Protein AF-A0A5K0WQ92-F1 (afdb_monomer)

Secondary structure (DSSP, 8-state):
-PPPSSSPPPGGG---TT------EEE-GGG-B-SSHHHHHHHHHHHHHHPPTTSPPP-EEEE---TT-B--SSSS-B-TTBEEEE-

Foldseek 3Di:
DDDWDDDDADVVQVDDPPDDDDAAFPDWLVPDFDPGPNVLSVVQVVQQVPADVPRDGFPHKDFFQDQCADDDPDDDTGHHRRITGGD

Structure (mmCIF, N/CA/C/O backbone):
data_AF-A0A5K0WQ92-F1
#
_entry.id   AF-A0A5K0WQ92-F1
#
loop_
_atom_site.group_PDB
_atom_site.id
_atom_site.type_symbol
_atom_site.label_atom_id
_atom_site.label_alt_id
_atom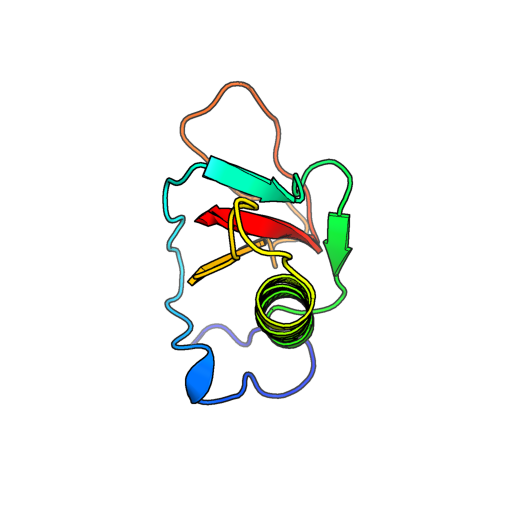_site.label_comp_id
_atom_site.label_asym_id
_atom_site.label_entity_id
_atom_site.label_seq_id
_atom_site.pdbx_PDB_ins_code
_atom_site.Cartn_x
_atom_site.Cartn_y
_atom_site.Cartn_z
_atom_site.occupancy
_atom_site.B_iso_or_equiv
_atom_site.auth_seq_id
_atom_site.auth_comp_id
_atom_site.auth_asym_id
_atom_site.auth_atom_id
_atom_site.pdbx_PDB_model_num
ATOM 1 N N . ASN A 1 1 ? -1.985 -14.184 -16.726 1.00 46.81 1 ASN A N 1
ATOM 2 C CA . ASN A 1 1 ? -1.653 -14.361 -15.299 1.00 46.81 1 ASN A CA 1
ATOM 3 C C . ASN A 1 1 ? -0.276 -13.802 -15.029 1.00 46.81 1 ASN A C 1
ATOM 5 O O . ASN A 1 1 ? 0.703 -14.445 -15.385 1.00 46.81 1 ASN A O 1
ATOM 9 N N . GLN A 1 2 ? -0.202 -12.604 -14.454 1.00 56.81 2 GLN A N 1
ATOM 10 C CA . GLN A 1 2 ? 1.049 -12.076 -13.922 1.00 56.81 2 GLN A CA 1
ATOM 11 C C . GLN A 1 2 ? 1.275 -12.724 -12.549 1.00 56.81 2 GLN A C 1
ATOM 13 O O . GLN A 1 2 ? 0.361 -12.766 -11.727 1.00 56.81 2 GLN A O 1
ATOM 18 N N . ILE A 1 3 ? 2.447 -13.318 -12.334 1.00 65.88 3 ILE A N 1
ATOM 19 C CA . ILE A 1 3 ? 2.811 -13.891 -11.034 1.00 65.88 3 ILE A CA 1
ATOM 20 C C . ILE A 1 3 ? 3.250 -12.724 -10.150 1.00 65.88 3 ILE A C 1
ATOM 22 O O . ILE A 1 3 ? 4.210 -12.038 -10.492 1.00 65.88 3 ILE A O 1
ATOM 26 N N . ILE A 1 4 ? 2.547 -12.487 -9.040 1.00 69.75 4 ILE A N 1
ATOM 27 C CA . ILE A 1 4 ? 2.976 -11.518 -8.025 1.00 69.75 4 ILE A CA 1
ATOM 28 C C . ILE A 1 4 ? 4.039 -12.210 -7.157 1.00 69.75 4 ILE A C 1
ATOM 30 O O . ILE A 1 4 ? 3.733 -13.260 -6.584 1.00 69.75 4 ILE A O 1
ATOM 34 N N . PRO A 1 5 ? 5.273 -11.683 -7.066 1.00 76.69 5 PRO A N 1
ATOM 35 C CA . PRO A 1 5 ? 6.320 -12.278 -6.241 1.00 76.69 5 PRO A CA 1
ATOM 36 C C . PRO A 1 5 ? 5.947 -12.322 -4.751 1.00 76.69 5 PRO A C 1
ATOM 38 O O . PRO A 1 5 ? 5.243 -11.448 -4.241 1.00 76.69 5 PRO A O 1
ATOM 41 N N . GLY A 1 6 ? 6.470 -13.326 -4.045 1.00 84.75 6 GLY A N 1
ATOM 42 C CA . GLY A 1 6 ? 6.296 -13.498 -2.602 1.00 84.75 6 GLY A CA 1
ATOM 43 C C . GLY A 1 6 ? 5.349 -14.635 -2.217 1.00 84.75 6 GLY A C 1
ATOM 44 O O . GLY A 1 6 ? 5.041 -15.524 -3.013 1.00 84.75 6 GLY A O 1
ATOM 45 N N . ARG A 1 7 ? 4.925 -14.642 -0.948 1.00 89.44 7 ARG A N 1
ATOM 46 C CA . ARG A 1 7 ? 3.986 -15.648 -0.428 1.00 89.44 7 ARG A CA 1
ATOM 47 C C . ARG A 1 7 ? 2.587 -15.462 -1.038 1.00 89.44 7 ARG A C 1
ATOM 49 O O . ARG A 1 7 ? 2.240 -14.338 -1.405 1.00 89.44 7 ARG A O 1
ATOM 56 N N . PRO A 1 8 ? 1.751 -16.516 -1.084 1.00 91.81 8 PRO A N 1
ATOM 57 C CA . PRO A 1 8 ? 0.373 -16.393 -1.545 1.00 91.81 8 PRO A CA 1
ATOM 58 C C . PRO A 1 8 ? -0.383 -15.305 -0.782 1.00 91.81 8 PRO A C 1
ATOM 60 O O . PRO A 1 8 ? -0.284 -15.210 0.446 1.00 91.81 8 PRO A O 1
ATOM 63 N N . ILE A 1 9 ? -1.140 -14.495 -1.519 1.00 93.50 9 ILE A N 1
ATOM 64 C CA . ILE A 1 9 ? -1.977 -13.450 -0.937 1.00 93.50 9 ILE A CA 1
ATOM 65 C C . ILE A 1 9 ? -3.182 -14.122 -0.260 1.00 93.50 9 ILE A C 1
ATOM 67 O O . ILE A 1 9 ? -3.884 -14.894 -0.920 1.00 93.50 9 ILE A O 1
ATOM 71 N N . PRO A 1 10 ? -3.431 -13.857 1.035 1.00 92.50 10 PRO A N 1
ATOM 72 C CA . PRO A 1 10 ? -4.610 -14.374 1.722 1.00 92.50 10 PRO A CA 1
ATOM 73 C C . PRO A 1 10 ? -5.926 -13.937 1.036 1.00 92.50 10 PRO A C 1
ATOM 75 O O . PRO A 1 10 ? -6.010 -12.793 0.580 1.00 92.50 10 PRO A O 1
ATOM 78 N N . PRO A 1 11 ? -6.963 -14.794 0.946 1.00 93.38 11 PRO A N 1
ATOM 79 C CA . PRO A 1 11 ? -8.226 -14.452 0.282 1.00 93.38 11 PRO A CA 1
ATOM 80 C C . PRO A 1 11 ? -8.925 -13.207 0.844 1.00 93.38 11 PRO A C 1
ATOM 82 O O . PRO A 1 11 ? -9.527 -12.451 0.085 1.00 93.38 11 PRO A O 1
ATOM 85 N N . GLU A 1 12 ? -8.809 -12.962 2.150 1.00 94.50 12 GLU A N 1
ATOM 86 C CA . GLU A 1 12 ? -9.358 -11.784 2.833 1.00 94.50 12 GLU A CA 1
ATOM 87 C C . GLU A 1 12 ? -8.741 -10.458 2.368 1.00 94.50 12 GLU A C 1
ATOM 89 O O . GLU A 1 12 ? -9.271 -9.390 2.662 1.00 94.50 12 GLU A O 1
ATOM 94 N N . CYS A 1 13 ? -7.620 -10.509 1.647 1.00 95.31 13 CYS A N 1
ATOM 95 C CA . CYS A 1 13 ? -6.973 -9.325 1.103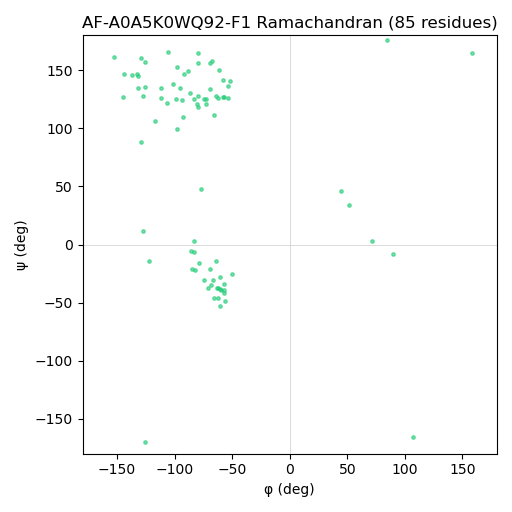 1.00 95.31 13 CYS A CA 1
ATOM 96 C C . CYS A 1 13 ? -7.647 -8.803 -0.166 1.00 95.31 13 CYS A C 1
ATOM 98 O O . CYS A 1 13 ? -7.338 -7.678 -0.553 1.00 95.31 13 CYS A O 1
ATOM 100 N N . HIS A 1 14 ? -8.498 -9.609 -0.820 1.00 95.00 14 HIS A N 1
ATOM 101 C CA . HIS A 1 14 ? -9.253 -9.239 -2.023 1.00 95.00 14 HIS A CA 1
ATOM 102 C C . HIS A 1 14 ? -8.411 -8.493 -3.077 1.00 95.00 14 HIS A C 1
ATOM 104 O O . HIS A 1 14 ? -8.819 -7.456 -3.593 1.00 95.00 14 HIS A O 1
ATOM 110 N N . ALA A 1 15 ? -7.206 -8.999 -3.361 1.00 94.81 15 ALA A N 1
ATOM 111 C CA . ALA A 1 15 ? -6.275 -8.331 -4.262 1.00 94.81 15 ALA A CA 1
ATOM 112 C C . ALA A 1 15 ? -6.827 -8.260 -5.691 1.00 94.81 15 ALA A C 1
ATOM 114 O O . ALA A 1 15 ? -7.150 -9.292 -6.280 1.00 94.81 15 ALA A O 1
ATOM 115 N N . GLU A 1 16 ? -6.838 -7.052 -6.249 1.00 95.62 16 GLU A N 1
ATOM 116 C CA . GLU A 1 16 ? -7.140 -6.792 -7.654 1.00 95.62 16 GLU A CA 1
ATOM 117 C C . GLU A 1 16 ? -5.875 -6.293 -8.360 1.00 95.62 16 GLU A C 1
ATOM 119 O O . GLU A 1 16 ? -5.133 -5.468 -7.821 1.00 95.62 16 GLU A O 1
ATOM 124 N N . GLN A 1 17 ? -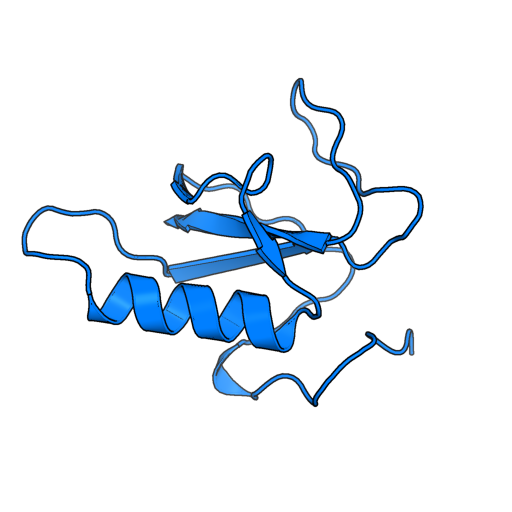5.589 -6.829 -9.548 1.00 93.25 17 GLN A N 1
ATOM 125 C CA . GLN A 1 17 ? -4.378 -6.467 -10.286 1.00 93.25 17 GLN A CA 1
ATOM 126 C C . GLN A 1 17 ? -4.568 -5.137 -11.014 1.00 93.25 17 GLN A C 1
ATOM 128 O O . GLN A 1 17 ? -5.686 -4.720 -11.304 1.00 93.25 17 GLN A O 1
ATOM 133 N N . HIS A 1 18 ? -3.450 -4.461 -11.298 1.00 93.31 18 HIS A N 1
ATOM 134 C CA . HIS A 1 18 ? -3.426 -3.208 -12.071 1.00 93.31 18 HIS A CA 1
ATOM 135 C C . HIS A 1 18 ? -4.397 -2.138 -11.548 1.00 93.31 18 HIS A C 1
ATOM 137 O O . HIS A 1 18 ? -4.946 -1.363 -12.326 1.00 93.31 18 HIS A O 1
ATOM 143 N N . THR A 1 19 ? -4.597 -2.105 -10.230 1.00 95.00 19 THR A N 1
ATOM 144 C CA . THR A 1 19 ? -5.553 -1.217 -9.574 1.00 95.00 19 THR A CA 1
ATOM 145 C C . THR A 1 19 ? -4.865 -0.433 -8.466 1.00 95.00 19 THR A C 1
ATOM 147 O O . THR A 1 19 ? -4.223 -1.014 -7.591 1.00 95.00 19 THR A O 1
ATOM 150 N N . ASP A 1 20 ? -5.022 0.888 -8.507 1.00 95.69 20 ASP A N 1
ATOM 151 C CA . ASP A 1 20 ? -4.707 1.794 -7.407 1.00 95.69 20 ASP A CA 1
ATOM 152 C C . ASP A 1 20 ? -6.020 2.373 -6.876 1.00 95.69 20 ASP A C 1
ATOM 154 O O . ASP A 1 20 ? -6.839 2.896 -7.634 1.00 95.69 20 ASP A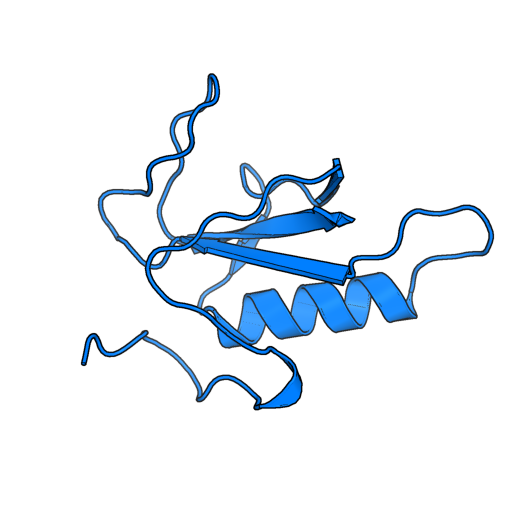 O 1
ATOM 158 N N . TYR A 1 21 ? -6.235 2.224 -5.574 1.00 96.06 21 TYR A N 1
ATOM 159 C CA . TYR A 1 21 ? -7.411 2.731 -4.883 1.00 96.06 21 TYR A CA 1
ATOM 160 C C . TYR A 1 21 ? -7.062 4.053 -4.213 1.00 96.06 21 TYR A C 1
ATOM 162 O O . TYR A 1 21 ? -6.128 4.100 -3.413 1.00 96.06 21 TYR A O 1
ATOM 170 N N . ASP A 1 22 ? -7.820 5.113 -4.490 1.00 94.50 22 ASP A N 1
ATOM 171 C CA . ASP A 1 22 ? -7.696 6.374 -3.755 1.00 94.50 22 ASP A CA 1
ATOM 172 C C . ASP A 1 22 ? -8.157 6.215 -2.291 1.00 94.50 22 ASP A C 1
ATOM 174 O O . ASP A 1 22 ? -8.892 5.285 -1.952 1.00 94.50 22 ASP A O 1
ATOM 178 N N . GLY A 1 23 ? -7.699 7.103 -1.411 1.00 95.00 23 GLY A N 1
ATOM 179 C CA . GLY A 1 23 ? -8.049 7.086 0.008 1.00 95.00 23 GLY A CA 1
ATOM 180 C C . GLY A 1 23 ? -7.050 7.830 0.886 1.00 95.00 23 GLY A C 1
ATOM 181 O O . GLY A 1 23 ? -5.914 8.116 0.493 1.00 95.00 23 GLY A O 1
ATOM 182 N N . ALA A 1 24 ? -7.458 8.123 2.120 1.00 96.62 24 ALA A N 1
ATOM 183 C CA . ALA A 1 24 ? -6.595 8.824 3.061 1.00 96.62 24 ALA A CA 1
ATOM 184 C C . ALA A 1 24 ? -5.482 7.887 3.545 1.00 96.62 24 ALA A C 1
ATOM 186 O O . ALA A 1 24 ? -5.749 6.848 4.150 1.00 96.62 24 ALA A O 1
ATOM 187 N N . ALA A 1 25 ? -4.219 8.254 3.317 1.00 96.69 25 ALA A N 1
ATOM 188 C CA . ALA A 1 25 ? -3.090 7.444 3.757 1.00 96.69 25 ALA A CA 1
ATOM 189 C C . ALA A 1 25 ? -3.015 7.387 5.295 1.00 96.69 25 ALA A C 1
ATOM 191 O O . ALA A 1 25 ? -2.655 8.362 5.956 1.00 96.69 25 ALA A O 1
ATOM 192 N N . VAL A 1 26 ? -3.277 6.210 5.871 1.00 97.62 26 VAL A N 1
ATOM 193 C CA . VAL A 1 26 ? -2.973 5.915 7.282 1.00 97.62 26 VAL A CA 1
ATOM 194 C C . VAL A 1 26 ? -1.508 5.511 7.463 1.00 97.62 26 VAL A C 1
ATOM 196 O O . VAL A 1 26 ? -0.936 5.653 8.547 1.00 97.62 26 VAL A O 1
ATOM 199 N N . ARG A 1 27 ? -0.867 5.045 6.383 1.00 97.94 27 ARG A N 1
ATOM 200 C CA . ARG A 1 27 ? 0.588 4.931 6.262 1.00 97.94 27 ARG A CA 1
ATOM 201 C C . ARG A 1 27 ? 1.009 5.229 4.824 1.00 97.94 27 ARG A C 1
ATOM 203 O O . ARG A 1 27 ? 0.518 4.604 3.889 1.00 97.94 27 ARG A O 1
ATOM 210 N N . TRP A 1 28 ? 1.943 6.162 4.675 1.00 97.69 28 TRP A N 1
ATOM 211 C CA . TRP A 1 28 ? 2.470 6.603 3.384 1.00 97.69 28 TRP A CA 1
ATOM 212 C C . TRP A 1 28 ? 3.421 5.568 2.781 1.00 97.69 28 TRP A C 1
ATOM 214 O O . TRP A 1 28 ? 4.414 5.210 3.423 1.00 97.69 28 TRP A O 1
ATOM 224 N N . GLY A 1 29 ? 3.150 5.141 1.545 1.00 98.00 29 GLY A N 1
ATOM 225 C CA . GLY A 1 29 ? 3.957 4.140 0.841 1.00 98.00 29 GLY A CA 1
ATOM 226 C C . GLY A 1 29 ? 5.365 4.618 0.499 1.00 98.00 29 GLY A C 1
ATOM 227 O O . GLY A 1 29 ? 6.291 3.825 0.626 1.00 98.00 29 GLY A O 1
ATOM 228 N N . LEU A 1 30 ? 5.555 5.926 0.259 1.00 97.50 30 LEU A N 1
ATOM 229 C CA . LEU A 1 30 ? 6.864 6.565 -0.001 1.00 97.50 30 LEU A CA 1
ATOM 230 C C . LEU A 1 30 ? 7.952 6.224 1.035 1.00 97.50 30 LEU A C 1
ATOM 232 O O . LEU A 1 30 ? 9.144 6.338 0.765 1.00 97.50 30 LEU A O 1
ATOM 236 N N . THR A 1 31 ? 7.547 5.870 2.259 1.00 97.69 31 THR A N 1
ATOM 237 C CA . THR A 1 31 ? 8.456 5.490 3.356 1.00 97.69 31 THR A CA 1
ATOM 238 C C . THR A 1 31 ? 8.089 4.147 3.989 1.00 97.69 31 THR A C 1
ATOM 240 O O . THR A 1 31 ? 8.599 3.789 5.054 1.00 97.69 31 THR A O 1
ATOM 243 N N . HIS A 1 32 ? 7.187 3.389 3.365 1.00 98.50 32 HIS A N 1
ATOM 244 C CA . HIS A 1 32 ? 6.704 2.113 3.868 1.00 98.50 32 HIS A CA 1
ATOM 245 C C . HIS A 1 32 ? 6.811 1.042 2.788 1.00 98.50 32 HIS A C 1
ATOM 247 O O . HIS A 1 32 ? 5.866 0.795 2.047 1.00 98.50 32 HIS A O 1
ATOM 253 N N . HIS A 1 33 ? 7.968 0.384 2.727 1.00 98.25 33 HIS A N 1
ATOM 254 C CA . HIS A 1 33 ? 8.204 -0.706 1.784 1.00 98.25 33 HIS A CA 1
ATOM 255 C C . HIS A 1 33 ? 7.868 -2.079 2.378 1.00 98.25 33 HIS A C 1
ATOM 257 O O . HIS A 1 33 ? 8.034 -2.315 3.585 1.00 98.25 33 HIS A O 1
ATOM 263 N N . LYS A 1 34 ? 7.396 -2.988 1.518 1.00 97.94 34 LYS A N 1
ATOM 264 C CA . LYS A 1 34 ? 7.146 -4.402 1.827 1.00 97.94 34 LYS A CA 1
ATOM 265 C C . LYS A 1 34 ? 7.637 -5.311 0.704 1.00 97.94 34 LYS A C 1
ATOM 267 O O . LYS A 1 34 ? 7.515 -4.990 -0.470 1.00 97.94 34 LYS A O 1
ATOM 272 N N . GLU A 1 35 ? 8.122 -6.491 1.068 1.00 95.56 35 GLU A N 1
ATOM 273 C CA . GLU 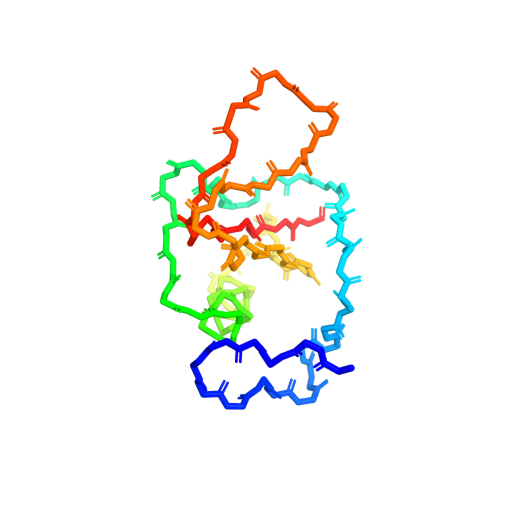A 1 35 ? 8.684 -7.444 0.100 1.00 95.56 35 GLU A CA 1
ATOM 274 C C . GLU A 1 35 ? 7.633 -8.055 -0.836 1.00 95.56 35 GLU A C 1
ATOM 276 O O . GLU A 1 35 ? 7.974 -8.562 -1.901 1.00 95.56 35 GLU A O 1
ATOM 281 N N . SER A 1 36 ? 6.353 -8.034 -0.447 1.00 96.38 36 SER A N 1
ATOM 282 C CA . SER A 1 36 ? 5.272 -8.605 -1.247 1.00 96.38 36 SER A CA 1
ATOM 283 C C . SER A 1 36 ? 3.919 -7.939 -0.998 1.00 96.38 36 SER A C 1
ATOM 285 O O . SER A 1 36 ? 3.673 -7.338 0.054 1.00 96.38 36 SER A O 1
ATOM 287 N N . ALA A 1 37 ? 2.992 -8.138 -1.940 1.00 97.31 37 ALA A N 1
ATOM 288 C CA . ALA A 1 37 ? 1.593 -7.733 -1.802 1.00 97.31 37 ALA A CA 1
ATOM 289 C C . ALA A 1 37 ? 0.927 -8.359 -0.563 1.00 97.31 37 ALA A C 1
ATOM 291 O O . ALA A 1 37 ? 0.194 -7.691 0.164 1.00 97.31 37 ALA A O 1
ATOM 292 N N . ALA A 1 38 ? 1.235 -9.626 -0.271 1.00 97.00 38 ALA A N 1
ATOM 293 C CA . ALA A 1 38 ? 0.710 -10.317 0.901 1.00 97.00 38 ALA A CA 1
ATOM 294 C C . ALA A 1 38 ? 1.180 -9.661 2.213 1.00 97.00 38 ALA A C 1
ATOM 296 O O . ALA A 1 38 ? 0.411 -9.560 3.171 1.00 97.00 38 ALA A O 1
ATOM 297 N N . ASP A 1 39 ? 2.422 -9.176 2.268 1.00 97.75 39 ASP A N 1
ATOM 298 C CA . ASP A 1 39 ? 2.956 -8.482 3.445 1.00 97.75 39 ASP A CA 1
ATOM 299 C C . ASP A 1 39 ? 2.398 -7.066 3.589 1.00 97.75 39 ASP A C 1
ATOM 301 O O . ASP A 1 39 ? 2.210 -6.595 4.714 1.00 97.75 39 ASP A O 1
ATOM 305 N N . CYS A 1 40 ? 2.078 -6.407 2.472 1.00 98.31 40 CYS A N 1
ATOM 306 C CA . CYS A 1 40 ? 1.358 -5.139 2.493 1.00 98.31 40 CYS A CA 1
ATOM 307 C C . CYS A 1 40 ? -0.073 -5.302 3.024 1.00 98.31 40 CYS A C 1
ATOM 309 O O . CYS A 1 40 ? -0.475 -4.586 3.945 1.00 98.31 40 CYS A O 1
ATOM 311 N N . CYS A 1 41 ? -0.803 -6.315 2.550 1.00 98.31 41 CYS A N 1
ATOM 312 C CA . CYS A 1 41 ? -2.109 -6.664 3.106 1.00 98.31 41 CYS A CA 1
ATOM 313 C C . CYS A 1 41 ? -2.034 -6.945 4.615 1.00 98.31 41 CYS A C 1
ATOM 315 O O . CYS A 1 41 ? -2.803 -6.384 5.396 1.00 98.31 41 CYS A O 1
ATOM 317 N N . GLN A 1 42 ? -1.074 -7.766 5.057 1.00 98.25 42 GLN A N 1
ATOM 318 C CA . GLN A 1 42 ? -0.920 -8.059 6.484 1.00 98.25 42 GLN A CA 1
ATOM 319 C C . GLN A 1 42 ? -0.649 -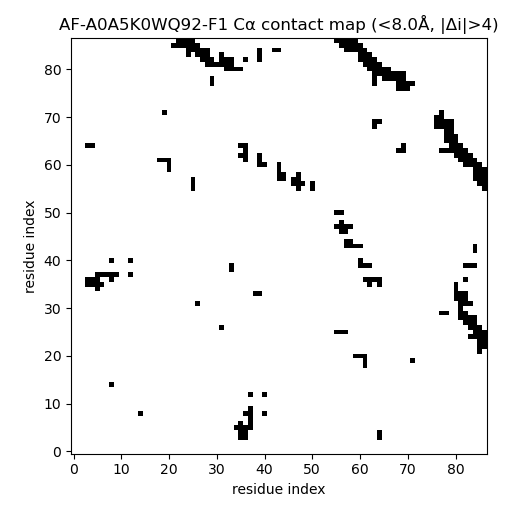6.789 7.300 1.00 98.25 42 GLN A C 1
ATOM 321 O O . GLN A 1 42 ? -1.206 -6.622 8.384 1.00 98.25 42 GLN A O 1
ATOM 326 N N . ALA A 1 43 ? 0.153 -5.863 6.769 1.00 98.38 43 ALA A N 1
ATOM 327 C CA . ALA A 1 43 ? 0.406 -4.583 7.417 1.00 98.38 43 ALA A CA 1
ATOM 328 C C . ALA A 1 43 ? -0.871 -3.736 7.561 1.00 98.38 43 ALA A C 1
ATOM 330 O O . ALA A 1 43 ? -1.054 -3.114 8.611 1.00 98.38 43 ALA A O 1
ATOM 331 N N . CYS A 1 44 ? -1.767 -3.760 6.568 1.00 98.62 44 CYS A N 1
ATOM 332 C CA . CYS A 1 44 ? -3.086 -3.128 6.648 1.00 98.62 44 CYS A CA 1
ATOM 333 C C . CYS A 1 44 ? -3.926 -3.725 7.779 1.00 98.62 44 CYS A C 1
ATOM 335 O O . CYS A 1 44 ? -4.372 -3.002 8.670 1.00 98.62 44 CYS A O 1
ATOM 337 N N . LEU A 1 45 ? -4.065 -5.055 7.797 1.00 98.31 45 LEU A N 1
ATOM 338 C CA . LEU A 1 45 ? -4.817 -5.776 8.827 1.00 98.31 45 LEU A CA 1
ATOM 339 C C . LEU A 1 45 ? -4.275 -5.482 10.233 1.00 98.31 45 LEU A C 1
ATOM 341 O O . LEU A 1 45 ? -5.040 -5.263 11.174 1.00 98.31 45 LEU A O 1
ATOM 345 N N . ASP A 1 46 ? -2.954 -5.441 10.385 1.00 98.25 46 ASP A N 1
ATOM 346 C CA . ASP A 1 46 ? -2.309 -5.154 11.662 1.00 98.25 46 ASP A CA 1
ATOM 347 C C . ASP A 1 46 ? -2.462 -3.685 12.082 1.00 98.25 46 ASP A C 1
ATOM 349 O O . ASP A 1 46 ? -2.630 -3.400 13.270 1.00 98.25 46 ASP A O 1
ATOM 353 N N . GLN A 1 47 ? -2.405 -2.736 11.139 1.00 97.94 47 GLN A N 1
ATOM 354 C CA . GLN A 1 47 ? -2.678 -1.323 11.419 1.00 97.94 47 GLN A CA 1
ATOM 355 C C . GLN A 1 47 ? -4.127 -1.155 11.888 1.00 97.94 47 GLN A C 1
ATOM 357 O O . GLN A 1 47 ? -4.348 -0.550 12.938 1.00 97.94 47 GLN A O 1
ATOM 362 N N . ALA A 1 48 ? -5.084 -1.776 11.195 1.00 97.88 48 ALA A N 1
ATOM 363 C CA . ALA A 1 48 ? -6.502 -1.705 11.531 1.00 97.88 48 ALA A CA 1
ATOM 364 C C . ALA A 1 48 ? -6.804 -2.262 12.933 1.00 97.88 48 ALA A C 1
ATOM 366 O O . ALA A 1 48 ? -7.625 -1.699 13.660 1.00 97.88 48 ALA A O 1
ATOM 367 N N . LYS A 1 49 ? -6.117 -3.343 13.336 1.00 98.00 49 LYS A N 1
ATOM 368 C CA . LYS A 1 49 ? -6.216 -3.936 14.684 1.00 98.00 49 LYS A CA 1
ATOM 369 C C . LYS A 1 49 ? -5.627 -3.044 15.779 1.00 98.00 49 LYS A C 1
ATOM 371 O O . LYS A 1 49 ? -6.126 -3.065 16.900 1.00 98.00 49 LYS A O 1
ATOM 376 N N . ARG A 1 50 ? -4.554 -2.302 15.482 1.00 97.56 50 ARG A N 1
ATOM 377 C CA . ARG A 1 50 ? -3.857 -1.436 16.453 1.00 97.56 50 ARG A CA 1
ATOM 378 C C . ARG A 1 50 ? -4.475 -0.047 16.597 1.00 97.56 50 ARG A C 1
ATOM 380 O O . ARG A 1 50 ? -4.214 0.606 17.605 1.00 97.56 50 ARG A O 1
ATOM 387 N N . ALA A 1 51 ? -5.245 0.397 15.608 1.00 97.50 51 ALA A N 1
ATOM 388 C CA . ALA A 1 51 ? -5.875 1.709 15.605 1.00 97.50 51 ALA A CA 1
ATOM 389 C C . ALA A 1 51 ? -6.781 1.906 16.832 1.00 97.50 51 ALA A C 1
ATOM 391 O O . ALA A 1 51 ? -7.673 1.097 17.119 1.00 97.50 51 ALA A O 1
ATOM 392 N N . LYS A 1 52 ? -6.546 3.000 17.553 1.00 97.25 52 LYS A N 1
ATOM 393 C CA . LYS A 1 52 ? -7.286 3.389 18.759 1.00 97.25 52 LYS A CA 1
ATOM 394 C C . LYS A 1 52 ? -8.625 4.045 18.399 1.00 97.25 52 LYS A C 1
ATOM 396 O O . LYS A 1 52 ? -8.829 4.458 17.256 1.00 97.25 52 LYS A O 1
ATOM 401 N N . PRO A 1 53 ? -9.558 4.184 19.359 1.00 96.88 53 PRO A N 1
ATOM 402 C CA . PRO A 1 53 ? -10.772 4.965 19.140 1.00 96.88 53 PRO A CA 1
ATOM 403 C C . PRO A 1 53 ? -10.447 6.385 18.654 1.00 96.88 53 PRO A C 1
ATOM 405 O O . PRO A 1 53 ? -9.670 7.093 19.288 1.00 96.88 53 PRO A O 1
ATOM 408 N N . GLY A 1 54 ? -11.038 6.781 17.524 1.00 95.06 54 GLY A N 1
ATOM 409 C CA . GLY A 1 54 ? -10.802 8.079 16.882 1.00 95.06 54 GLY A CA 1
ATOM 410 C C . GLY A 1 54 ? -9.656 8.111 15.862 1.00 95.06 54 GLY A C 1
ATOM 411 O O . GLY A 1 54 ? -9.528 9.104 15.153 1.00 95.06 54 GLY A O 1
ATOM 412 N N . GLU A 1 55 ? -8.854 7.049 15.738 1.00 95.88 55 GLU A N 1
ATOM 413 C CA . GLU A 1 55 ? -7.836 6.933 14.685 1.00 95.88 55 GLU A CA 1
ATOM 414 C C . GLU A 1 55 ? -8.417 6.310 13.406 1.00 95.88 55 GLU A C 1
ATOM 416 O O . GLU A 1 55 ? -9.314 5.461 13.447 1.00 95.88 55 GLU A O 1
ATOM 421 N N . MET A 1 56 ? -7.863 6.702 12.256 1.00 96.50 56 MET A N 1
ATOM 422 C CA . MET A 1 56 ? -8.185 6.077 10.975 1.00 96.50 56 MET A CA 1
ATOM 423 C C . MET A 1 56 ? -7.632 4.646 10.920 1.00 96.50 56 MET A C 1
ATOM 425 O O . MET A 1 56 ? -6.473 4.380 11.259 1.00 96.50 56 MET A O 1
ATOM 429 N N . LYS A 1 57 ? -8.477 3.720 10.471 1.00 97.31 57 LYS A N 1
ATOM 430 C CA . LYS A 1 57 ? -8.148 2.305 10.279 1.00 97.31 57 LYS A CA 1
ATOM 431 C C . LYS A 1 57 ? -7.893 2.044 8.812 1.00 97.31 57 LYS A C 1
ATOM 433 O O . LYS A 1 57 ? -8.681 2.486 7.984 1.00 97.31 57 LYS A O 1
ATOM 438 N N . CYS A 1 58 ? -6.872 1.253 8.525 1.00 98.31 58 CYS A N 1
ATOM 439 C CA . CYS A 1 58 ? -6.667 0.725 7.194 1.00 98.31 58 CYS A CA 1
ATOM 440 C C . CYS A 1 58 ? -7.857 -0.163 6.810 1.00 98.31 58 CYS A C 1
ATOM 442 O O . CYS A 1 58 ? -8.210 -1.080 7.557 1.00 98.31 58 CYS A O 1
ATOM 444 N N . ASN A 1 59 ? -8.477 0.115 5.669 1.00 97.38 59 ASN A N 1
ATOM 445 C CA . ASN A 1 59 ? -9.508 -0.733 5.060 1.00 97.38 59 ASN A CA 1
ATOM 446 C C . ASN A 1 59 ? -9.130 -1.165 3.634 1.00 97.38 59 ASN A C 1
ATOM 448 O O . ASN A 1 59 ? -9.731 -2.099 3.110 1.00 97.38 59 ASN A O 1
ATOM 452 N N . ILE A 1 60 ? -8.129 -0.515 3.037 1.00 98.12 60 ILE A N 1
ATOM 453 C CA . ILE A 1 60 ? -7.637 -0.794 1.698 1.00 98.12 60 ILE A CA 1
ATOM 454 C C . ILE A 1 60 ? -6.122 -0.606 1.661 1.00 98.12 60 ILE A C 1
ATOM 456 O O . ILE A 1 60 ? -5.538 0.218 2.372 1.00 98.12 60 ILE A O 1
ATOM 460 N N . TRP A 1 61 ? -5.469 -1.415 0.841 1.00 98.38 61 TRP A N 1
ATOM 461 C CA . TRP A 1 61 ? -4.026 -1.419 0.677 1.00 98.38 61 TRP A CA 1
ATOM 462 C C . TRP A 1 61 ? -3.686 -1.416 -0.809 1.00 98.38 61 TRP A C 1
ATOM 464 O O . TRP A 1 61 ? -4.413 -1.990 -1.618 1.00 98.38 61 TRP A O 1
ATOM 474 N N . VAL A 1 62 ? -2.580 -0.767 -1.162 1.00 98.12 62 VAL A N 1
ATOM 475 C CA . VAL A 1 62 ? -2.049 -0.744 -2.530 1.00 98.12 62 VAL A CA 1
ATOM 476 C C . VAL A 1 62 ? -0.567 -1.068 -2.468 1.00 98.12 62 VAL A C 1
ATOM 478 O O . VAL A 1 62 ? 0.157 -0.557 -1.613 1.00 98.12 62 VAL A O 1
ATOM 481 N N . TYR A 1 63 ? -0.124 -1.949 -3.358 1.00 97.88 63 TYR A N 1
ATOM 482 C CA . TYR A 1 63 ? 1.253 -2.413 -3.417 1.00 97.88 63 TYR A CA 1
ATOM 483 C C . TYR A 1 63 ? 1.827 -2.214 -4.814 1.00 97.88 63 TYR A C 1
ATOM 485 O O . TYR A 1 63 ? 1.172 -2.575 -5.792 1.00 97.88 63 TYR A O 1
ATOM 493 N N . CYS A 1 64 ? 3.059 -1.711 -4.903 1.00 97.25 64 CYS A N 1
ATOM 494 C CA . CYS A 1 64 ? 3.781 -1.623 -6.166 1.00 97.25 64 CYS A CA 1
ATOM 495 C C . CYS A 1 64 ? 4.767 -2.796 -6.353 1.00 97.25 64 CYS A C 1
ATOM 497 O O . CYS A 1 64 ? 5.880 -2.742 -5.827 1.00 97.25 64 CYS A O 1
ATOM 499 N N . PRO A 1 65 ? 4.422 -3.847 -7.126 1.00 95.44 65 PRO A N 1
ATOM 500 C CA . PRO A 1 65 ? 5.317 -4.983 -7.376 1.00 95.44 65 PRO A CA 1
ATOM 501 C C . PRO A 1 65 ? 6.332 -4.739 -8.505 1.00 95.44 65 PRO A C 1
ATOM 503 O O . PRO A 1 65 ? 7.156 -5.601 -8.783 1.00 95.44 65 PRO A O 1
ATOM 506 N N . SER A 1 66 ? 6.229 -3.622 -9.226 1.00 94.81 66 SER A N 1
ATOM 507 C CA . SER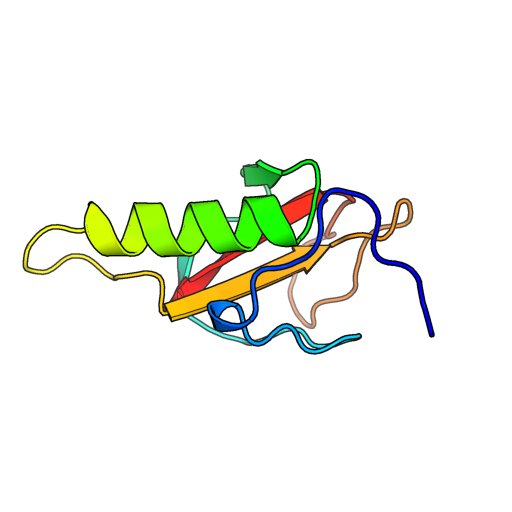 A 1 66 ? 7.050 -3.348 -10.407 1.00 94.81 66 SER A CA 1
ATOM 508 C C . SER A 1 66 ? 8.404 -2.772 -10.006 1.00 94.81 66 SER A C 1
ATOM 510 O O . SER A 1 66 ? 8.462 -1.735 -9.347 1.00 94.81 66 SER A O 1
ATOM 512 N N . GLU A 1 67 ? 9.495 -3.393 -10.463 1.00 94.38 67 GLU A N 1
ATOM 513 C CA . GLU A 1 67 ? 10.857 -2.867 -10.280 1.00 94.38 67 GLU A CA 1
ATOM 514 C C . GLU A 1 67 ? 11.053 -1.492 -10.938 1.00 94.38 67 GLU A C 1
ATOM 516 O O . GLU A 1 67 ? 11.844 -0.683 -10.460 1.00 94.38 67 GLU A O 1
ATOM 521 N N . ALA A 1 68 ? 10.294 -1.202 -11.999 1.00 95.62 68 ALA A N 1
ATOM 522 C CA . ALA A 1 68 ? 10.305 0.085 -12.692 1.00 95.62 68 ALA A CA 1
ATOM 523 C C . ALA A 1 68 ? 9.414 1.151 -12.024 1.00 95.62 68 ALA A C 1
ATOM 525 O O . ALA A 1 68 ? 9.280 2.249 -12.558 1.00 95.62 68 ALA A O 1
ATOM 526 N N . GLY A 1 69 ? 8.788 0.834 -10.887 1.00 95.81 69 GLY A N 1
ATOM 527 C CA . GLY A 1 69 ? 7.804 1.699 -10.245 1.00 95.81 69 GLY A CA 1
ATOM 528 C C . GLY A 1 69 ? 6.392 1.533 -10.806 1.00 95.81 69 GLY A C 1
ATOM 529 O O . GLY A 1 69 ? 6.149 0.753 -11.737 1.00 95.81 69 GLY A O 1
ATOM 530 N N . CYS A 1 70 ? 5.450 2.245 -10.191 1.00 95.94 70 CYS A N 1
ATOM 531 C CA . CYS A 1 70 ? 4.026 2.202 -10.519 1.00 95.94 70 CYS A CA 1
ATOM 532 C C . CYS A 1 70 ? 3.499 3.605 -10.815 1.00 95.94 70 CYS A C 1
ATOM 534 O O . CYS A 1 70 ? 4.073 4.602 -10.390 1.00 95.94 70 CYS A O 1
ATOM 536 N N . TYR A 1 71 ? 2.402 3.684 -11.562 1.00 95.19 71 TYR A N 1
ATOM 537 C CA . TYR A 1 71 ? 1.748 4.952 -11.857 1.00 95.19 71 TYR A CA 1
ATOM 538 C C . TYR A 1 71 ? 0.609 5.209 -10.867 1.00 95.19 71 TYR A C 1
ATOM 540 O O . TYR A 1 71 ? -0.214 4.324 -10.641 1.00 95.19 71 TYR A O 1
ATOM 548 N N . SER A 1 72 ? 0.553 6.433 -10.350 1.00 94.88 72 SER A N 1
ATOM 549 C CA . SER A 1 72 ? -0.581 7.026 -9.639 1.00 94.88 72 SER A CA 1
ATOM 550 C C . SER A 1 72 ? -0.821 8.409 -10.249 1.00 94.88 72 SER A C 1
ATOM 552 O O . SER A 1 72 ? 0.148 9.066 -10.650 1.00 94.88 72 SER A O 1
ATOM 554 N N . PRO A 1 73 ? -2.070 8.888 -10.354 1.00 93.88 73 PRO A N 1
ATOM 555 C CA . PRO A 1 73 ? -2.373 10.229 -10.846 1.00 93.88 73 PRO A C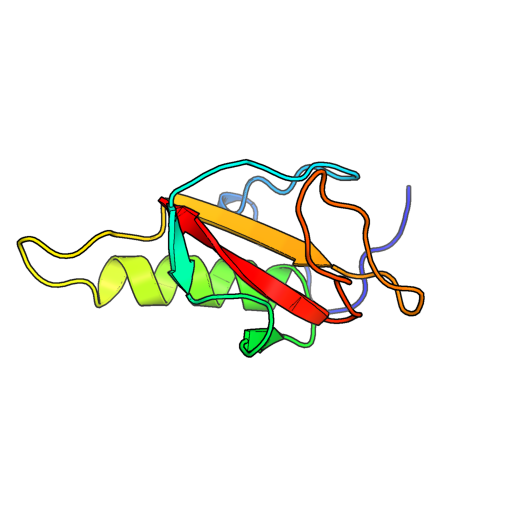A 1
ATOM 556 C C . PRO A 1 73 ? -2.100 11.318 -9.784 1.00 93.88 73 PRO A C 1
ATOM 558 O O . PRO A 1 73 ? -2.939 12.192 -9.562 1.00 93.88 73 PRO A O 1
ATOM 561 N N . ASP A 1 74 ? -0.934 11.285 -9.133 1.00 92.88 74 ASP A N 1
ATOM 562 C CA . ASP A 1 74 ? -0.500 12.275 -8.143 1.00 92.88 74 ASP A CA 1
ATOM 563 C C . ASP A 1 74 ? 0.878 12.893 -8.476 1.00 92.88 74 ASP A C 1
ATOM 565 O O . ASP A 1 74 ? 1.370 12.794 -9.601 1.00 92.88 74 ASP A O 1
ATOM 569 N N . ILE A 1 75 ? 1.449 13.653 -7.534 1.00 95.38 75 ILE A N 1
ATOM 570 C CA . ILE A 1 75 ? 2.693 14.418 -7.733 1.00 95.38 75 ILE A CA 1
ATOM 571 C C . ILE A 1 75 ? 3.973 13.609 -7.476 1.00 95.38 75 ILE A C 1
ATOM 573 O O . ILE A 1 75 ? 5.070 14.147 -7.651 1.00 95.38 75 ILE A O 1
ATOM 577 N N . TYR A 1 76 ? 3.863 12.373 -6.996 1.00 95.06 76 TYR A N 1
ATOM 578 C CA . TYR A 1 76 ? 4.990 11.563 -6.562 1.00 95.06 76 TYR A CA 1
ATOM 579 C C . TYR A 1 76 ? 5.443 10.574 -7.638 1.00 95.06 76 TYR A C 1
ATOM 581 O O . TYR A 1 76 ? 4.689 10.115 -8.491 1.00 95.06 76 TYR A O 1
ATOM 589 N N . GLU A 1 77 ? 6.724 10.223 -7.573 1.00 96.69 77 GLU A N 1
ATOM 590 C CA . GLU A 1 77 ? 7.280 9.101 -8.319 1.00 96.69 77 GLU A CA 1
ATOM 591 C C . GLU A 1 77 ? 7.234 7.857 -7.425 1.00 96.69 77 GLU A C 1
ATOM 593 O O . GLU A 1 77 ? 7.985 7.771 -6.4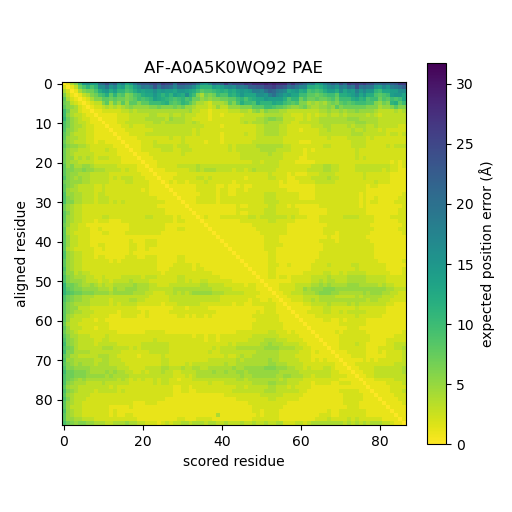49 1.00 96.69 77 GLU A O 1
ATOM 598 N N . HIS A 1 78 ? 6.359 6.904 -7.753 1.00 97.50 78 HIS A N 1
ATOM 599 C CA . HIS A 1 78 ? 6.180 5.692 -6.954 1.00 97.50 78 HIS A CA 1
ATOM 600 C C . HIS A 1 78 ? 7.148 4.589 -7.346 1.00 97.50 78 HIS A C 1
ATOM 602 O O . HIS A 1 78 ? 7.258 4.208 -8.514 1.00 97.50 78 HIS A O 1
ATOM 608 N N . LYS A 1 79 ? 7.811 4.027 -6.339 1.00 97.81 79 LYS A N 1
ATOM 609 C CA . LYS A 1 79 ? 8.890 3.054 -6.505 1.00 97.81 79 LYS A CA 1
ATOM 610 C C . LYS A 1 79 ? 8.458 1.632 -6.164 1.00 97.81 79 LYS A C 1
ATOM 612 O O . LYS A 1 79 ? 7.413 1.378 -5.565 1.00 97.81 79 LYS A O 1
ATOM 617 N N . HIS A 1 80 ? 9.300 0.691 -6.577 1.00 97.06 80 HIS A N 1
ATOM 618 C CA . HIS A 1 80 ? 9.159 -0.719 -6.244 1.00 97.06 80 HIS A CA 1
ATOM 619 C C . HIS A 1 80 ? 8.994 -0.916 -4.732 1.00 97.06 80 HIS A C 1
ATOM 621 O O . HIS A 1 80 ? 9.670 -0.267 -3.936 1.00 97.06 80 HIS A O 1
ATOM 627 N N . GLN A 1 81 ? 8.118 -1.848 -4.359 1.00 97.38 81 GLN A N 1
ATOM 628 C CA . GLN A 1 81 ? 7.817 -2.265 -2.992 1.00 97.38 81 GLN A CA 1
ATOM 629 C C . GLN A 1 81 ? 7.046 -1.263 -2.133 1.00 97.38 81 GLN A C 1
ATOM 631 O O . GLN A 1 81 ? 6.789 -1.565 -0.965 1.00 97.38 81 GLN A O 1
ATOM 636 N N . GLU A 1 82 ? 6.633 -0.110 -2.662 1.00 98.38 82 GLU A N 1
ATOM 637 C CA . GLU A 1 82 ? 5.766 0.808 -1.918 1.00 98.38 82 GLU A CA 1
ATOM 638 C C . GLU A 1 82 ? 4.476 0.117 -1.479 1.00 98.38 82 GLU A C 1
ATOM 640 O O . GLU A 1 82 ? 3.758 -0.479 -2.283 1.00 98.38 82 GLU A O 1
ATOM 645 N N . CYS A 1 83 ? 4.202 0.201 -0.177 1.00 98.56 83 CYS A N 1
ATOM 646 C CA . CYS A 1 83 ? 3.007 -0.314 0.462 1.00 98.56 83 CYS A CA 1
ATOM 647 C C . CYS A 1 83 ? 2.215 0.841 1.070 1.00 98.56 83 CYS A C 1
ATOM 649 O O . CYS A 1 83 ? 2.571 1.408 2.107 1.00 98.56 83 CYS A O 1
ATOM 651 N N . TRP A 1 84 ? 1.109 1.169 0.424 1.00 98.44 84 TRP A N 1
ATOM 652 C CA . TRP A 1 84 ? 0.191 2.205 0.853 1.00 98.44 84 TRP A CA 1
ATOM 653 C C . TRP A 1 84 ? -0.913 1.583 1.694 1.00 98.44 84 TRP A C 1
ATOM 655 O O . TRP A 1 84 ? -1.601 0.671 1.240 1.00 98.44 84 TRP A O 1
ATOM 665 N N . LEU A 1 85 ? -1.090 2.087 2.914 1.00 98.69 85 LEU A N 1
ATOM 666 C CA . LEU A 1 85 ? -2.208 1.720 3.780 1.00 98.69 85 LEU A CA 1
ATOM 667 C C . LEU A 1 85 ? -3.169 2.900 3.809 1.00 98.69 85 LEU A C 1
ATOM 669 O O . LEU A 1 85 ? -2.759 3.998 4.203 1.00 98.69 85 LEU A O 1
ATOM 673 N N . LYS A 1 86 ? -4.421 2.690 3.409 1.00 98.12 86 LYS A N 1
ATOM 674 C CA . LYS A 1 86 ? -5.404 3.764 3.248 1.00 98.12 86 LYS A CA 1
ATOM 675 C C . LYS A 1 86 ? -6.718 3.438 3.977 1.00 98.12 86 LYS A C 1
ATOM 677 O O . LYS A 1 86 ? -6.969 2.281 4.332 1.00 98.12 86 LYS A O 1
ATOM 682 N N . GLN A 1 87 ? -7.503 4.480 4.244 1.00 95.00 87 GLN A N 1
ATOM 683 C CA . GLN A 1 87 ? -8.891 4.423 4.714 1.00 95.00 87 GLN A CA 1
ATOM 684 C C . GLN A 1 87 ? -9.840 4.981 3.648 1.00 95.00 87 GLN A C 1
ATOM 686 O O . GLN A 1 87 ? -9.422 5.949 2.968 1.00 95.00 87 GLN A O 1
#

Sequence (87 aa):
NQIIPGRPIPPECHAEQHTDYDGAAVRWGLTHHKESAADCCQACLDQAKRAKPGEMKCNIWVYCPSEAGCYSPDIYEHKHQECWLKQ

Mean predicted aligned error: 3.02 Å

Radius of gyration: 12.39 Å; Cα contacts (8 Å, |Δi|>4): 156; chains: 1; bounding box: 22×31×34 Å

pLDDT: mean 94.39, std 8.39, range [46.81, 98.69]

InterPro domains:
  IPR003609 PAN/Apple domain [PF14295] (19-86)

Organism: NCBI:txid210225

Solvent-accessible surface area (backbone atoms only — not comparable to full-atom values): 5291 Å² total; per-residue (Å²): 134,84,84,75,68,67,68,82,64,60,78,92,60,68,84,65,80,101,61,83,79,87,59,54,66,70,40,60,23,98,82,31,72,34,92,22,58,36,54,31,40,49,51,21,56,52,45,34,72,67,42,51,95,92,52,78,39,34,78,47,63,38,62,26,87,36,84,89,28,48,90,66,104,64,97,69,86,47,48,50,28,22,22,31,22,15,70